Protein AF-A0A8J3CQW8-F1 (afdb_monomer)

Foldseek 3Di:
DPPPDDDFPWDKDDPVPDPVLQVVVVVVDPQAWDFDTWTWGADPNWIKIWTWTAHPVGWIKTWIWTQDPVGIDTAKIKTKDDPVPDDPLANVVVVVVPPVPFDFDTWIWIQGSVNFKIKIFTAGPVGNPFGPWIWIQGNVRDIDTDDGPD

Structure (mmCIF, N/CA/C/O backbone):
data_AF-A0A8J3CQW8-F1
#
_entry.id   AF-A0A8J3CQW8-F1
#
loop_
_atom_site.group_PDB
_atom_site.id
_atom_site.type_symbol
_atom_site.label_atom_id
_atom_site.label_alt_id
_atom_site.label_comp_id
_atom_site.label_asym_id
_atom_site.label_entity_id
_atom_site.label_seq_id
_atom_site.pdbx_PDB_ins_code
_atom_site.Cartn_x
_atom_site.Cartn_y
_atom_site.Cartn_z
_atom_site.occupancy
_atom_site.B_iso_or_equiv
_atom_site.auth_seq_id
_atom_site.auth_comp_id
_atom_site.auth_asym_id
_atom_site.auth_atom_id
_atom_site.pdbx_PDB_model_num
ATOM 1 N N . MET A 1 1 ? 13.901 12.968 8.245 1.00 27.52 1 MET A N 1
ATOM 2 C CA . MET A 1 1 ? 14.511 11.644 8.001 1.00 27.52 1 MET A CA 1
ATOM 3 C C . MET A 1 1 ? 13.525 10.605 8.511 1.00 27.52 1 MET A C 1
ATOM 5 O O . MET A 1 1 ? 13.469 10.382 9.711 1.00 27.52 1 MET A O 1
ATOM 9 N N . ILE A 1 2 ? 12.672 10.058 7.643 1.00 29.59 2 ILE A N 1
ATOM 10 C CA . ILE A 1 2 ? 11.850 8.900 8.014 1.00 29.59 2 ILE A CA 1
ATOM 11 C C . ILE A 1 2 ? 12.777 7.701 7.834 1.00 29.59 2 ILE A C 1
ATOM 13 O O . ILE A 1 2 ? 13.111 7.331 6.710 1.00 29.59 2 ILE A O 1
ATOM 17 N N . LYS A 1 3 ? 13.314 7.191 8.946 1.00 30.39 3 LYS A N 1
ATOM 18 C CA . LYS A 1 3 ? 14.015 5.907 8.951 1.00 30.39 3 LYS A CA 1
ATOM 19 C C . LYS A 1 3 ? 13.012 4.863 8.466 1.00 30.39 3 LYS A C 1
ATOM 21 O O . LYS A 1 3 ? 11.926 4.766 9.025 1.00 30.39 3 LYS A O 1
ATOM 26 N N . GLN A 1 4 ? 13.382 4.093 7.447 1.00 38.62 4 GLN A N 1
ATOM 27 C CA . GLN A 1 4 ? 12.779 2.783 7.235 1.00 38.62 4 GLN A CA 1
ATOM 28 C C . GLN A 1 4 ? 13.017 2.004 8.532 1.00 38.62 4 GLN A C 1
ATOM 30 O O . GLN A 1 4 ? 14.162 1.701 8.877 1.00 38.62 4 GLN A O 1
ATOM 35 N N . SER A 1 5 ? 11.959 1.818 9.320 1.00 38.66 5 SER A N 1
ATOM 36 C CA . SER A 1 5 ? 12.060 1.138 10.602 1.00 38.66 5 SER A CA 1
ATOM 37 C C . SER A 1 5 ? 12.503 -0.297 10.375 1.00 38.66 5 SER A C 1
ATOM 39 O O . SER A 1 5 ? 11.935 -1.029 9.565 1.00 38.66 5 SER A O 1
ATOM 41 N N . SER A 1 6 ? 13.544 -0.665 11.121 1.00 42.25 6 SER A N 1
ATOM 42 C CA . SER A 1 6 ? 13.987 -2.033 11.357 1.00 42.25 6 SER A CA 1
ATOM 43 C C . SER A 1 6 ? 12.789 -2.969 11.453 1.00 42.25 6 SER A C 1
ATOM 45 O O . SER A 1 6 ? 11.834 -2.639 12.159 1.00 42.25 6 SER A O 1
ATOM 47 N N . THR A 1 7 ? 12.870 -4.130 10.808 1.00 47.09 7 THR A N 1
ATOM 48 C CA . THR A 1 7 ? 11.930 -5.247 10.941 1.00 47.09 7 THR A CA 1
ATOM 49 C C . THR A 1 7 ? 11.634 -5.529 12.413 1.00 47.09 7 THR A C 1
ATOM 51 O O . THR A 1 7 ? 12.340 -6.288 13.077 1.00 47.09 7 THR A O 1
ATOM 54 N N . ALA A 1 8 ? 10.589 -4.897 12.942 1.00 56.22 8 ALA A N 1
ATOM 55 C CA . ALA A 1 8 ? 9.922 -5.374 14.131 1.00 56.22 8 ALA A CA 1
ATOM 56 C C . ALA A 1 8 ? 9.472 -6.804 13.832 1.00 56.22 8 ALA A C 1
ATOM 58 O O . ALA A 1 8 ? 8.971 -7.069 12.738 1.00 56.22 8 ALA A O 1
ATOM 59 N N . SER A 1 9 ? 9.677 -7.721 14.778 1.00 70.38 9 SER A N 1
ATOM 60 C CA . SER A 1 9 ? 9.180 -9.088 14.642 1.00 70.38 9 SER A CA 1
ATOM 61 C C . SER A 1 9 ? 7.666 -9.028 14.428 1.00 70.38 9 SER A C 1
ATOM 63 O O . SER A 1 9 ? 6.919 -8.631 15.327 1.00 70.38 9 SER A O 1
ATOM 65 N N . ALA A 1 10 ? 7.232 -9.330 13.207 1.00 86.75 10 ALA A N 1
ATOM 66 C CA . ALA A 1 10 ? 5.831 -9.378 12.840 1.00 86.75 10 ALA A CA 1
ATOM 67 C C . ALA A 1 10 ? 5.281 -10.737 13.275 1.00 86.75 10 ALA A C 1
ATOM 69 O O . ALA A 1 10 ? 5.832 -11.780 12.927 1.00 86.75 10 ALA A O 1
ATOM 70 N N . THR A 1 11 ? 4.208 -10.732 14.057 1.00 94.06 11 THR A N 1
ATOM 71 C CA . THR A 1 11 ? 3.536 -11.958 14.495 1.00 94.06 11 THR A CA 1
ATOM 72 C C . THR A 1 11 ? 2.188 -12.040 13.813 1.00 94.06 11 THR A C 1
ATOM 74 O O . THR A 1 11 ? 1.389 -11.114 13.931 1.00 94.06 11 THR A O 1
ATOM 77 N N . LYS A 1 12 ? 1.915 -13.139 13.107 1.00 95.88 12 LYS A N 1
ATOM 78 C CA . LYS A 1 12 ? 0.568 -13.393 12.595 1.00 95.88 12 LYS A CA 1
ATOM 79 C C . LYS A 1 12 ? -0.387 -13.583 13.773 1.00 95.88 12 LYS A C 1
ATOM 81 O O . LYS A 1 12 ? -0.073 -14.348 14.681 1.00 95.88 12 LYS A O 1
ATOM 86 N N . VAL A 1 13 ? -1.519 -12.890 13.749 1.00 96.88 13 VAL A N 1
ATOM 87 C CA . VAL A 1 13 ? -2.553 -12.958 14.790 1.00 96.88 13 VAL A CA 1
ATOM 88 C C . VAL A 1 13 ? -3.892 -13.354 14.183 1.00 96.88 13 VAL A C 1
ATOM 90 O O . VAL A 1 13 ? -4.139 -13.109 12.998 1.00 96.88 13 VAL A O 1
ATOM 93 N N . ASP A 1 14 ? -4.745 -13.978 14.991 1.00 96.75 14 ASP A N 1
ATOM 94 C CA . ASP A 1 14 ? -6.115 -14.274 14.591 1.00 96.75 14 ASP A CA 1
ATOM 95 C C . ASP A 1 14 ? -6.955 -12.995 14.588 1.00 96.75 14 ASP A C 1
ATOM 97 O O . ASP A 1 14 ? -6.724 -12.071 15.367 1.00 96.75 14 ASP A O 1
ATOM 101 N N . LEU A 1 15 ? -7.961 -12.933 13.711 1.00 94.81 15 LEU A N 1
ATOM 102 C CA . LEU A 1 15 ? -8.827 -11.753 13.595 1.00 94.81 15 LEU A CA 1
ATOM 103 C C . LEU A 1 15 ? -9.558 -11.417 14.900 1.00 94.81 15 LEU A C 1
ATOM 105 O O . LEU A 1 15 ? -9.815 -10.247 15.156 1.00 94.81 15 LEU A O 1
ATOM 109 N N . SER A 1 16 ? -9.862 -12.421 15.727 1.00 96.00 16 SER A N 1
ATOM 110 C CA . SER A 1 16 ? -10.476 -12.232 17.047 1.00 96.00 16 SER A CA 1
ATOM 111 C C . SER A 1 16 ? -9.567 -11.523 18.052 1.00 96.00 16 SER A C 1
ATOM 113 O O . SER A 1 16 ? -10.067 -10.988 19.036 1.00 96.00 16 SER A O 1
ATOM 115 N N . ASP A 1 17 ? -8.255 -11.510 17.808 1.00 96.56 17 ASP A N 1
ATOM 116 C CA . ASP A 1 17 ? -7.265 -10.865 18.675 1.00 96.56 17 ASP A CA 1
ATOM 117 C C . ASP A 1 17 ? -6.943 -9.433 18.220 1.00 96.56 17 ASP A C 1
ATOM 119 O O . ASP A 1 17 ? -6.177 -8.714 18.870 1.00 96.56 17 ASP A O 1
ATOM 123 N N . VAL A 1 18 ? -7.508 -9.003 17.089 1.00 97.31 18 VAL A N 1
ATOM 124 C CA . VAL A 1 18 ? -7.319 -7.661 16.541 1.00 97.31 18 VAL A CA 1
ATOM 125 C C . VAL A 1 18 ? -8.403 -6.743 17.105 1.00 97.31 18 VAL A C 1
ATOM 127 O O . VAL A 1 18 ? -9.582 -7.092 17.050 1.00 97.31 18 VAL A O 1
ATOM 130 N N . PRO A 1 19 ? -8.052 -5.548 17.617 1.00 97.81 19 PRO A N 1
ATOM 131 C CA . PRO A 1 19 ? -9.049 -4.589 18.075 1.00 97.81 19 PRO A CA 1
ATOM 132 C C . PRO A 1 19 ? -10.094 -4.305 16.993 1.00 97.81 19 PRO A C 1
ATOM 134 O O . PRO A 1 19 ? -9.741 -3.991 15.855 1.00 97.81 19 PRO A O 1
ATOM 137 N N . GLU A 1 20 ? -11.378 -4.343 17.356 1.00 97.25 20 GLU A N 1
ATOM 138 C CA . GLU A 1 20 ? -12.479 -4.106 16.411 1.00 97.25 20 GLU A CA 1
ATOM 139 C C . GLU A 1 20 ? -12.350 -2.763 15.687 1.00 97.25 20 GLU A C 1
ATOM 141 O O . GLU A 1 20 ? -12.706 -2.657 14.519 1.00 97.25 20 GLU A O 1
ATOM 146 N N . SER A 1 21 ? -11.781 -1.746 16.342 1.00 97.38 21 SER A N 1
ATOM 147 C CA . SER A 1 21 ? -11.526 -0.443 15.725 1.00 97.38 21 SER A CA 1
ATOM 148 C C . SER A 1 21 ? -10.542 -0.526 14.554 1.00 97.38 21 SER A C 1
ATOM 150 O O . SER A 1 21 ? -10.751 0.141 13.543 1.00 97.38 21 SER A O 1
ATOM 152 N N . VAL A 1 22 ? -9.502 -1.361 14.654 1.00 97.81 22 VAL A N 1
ATOM 153 C CA . VAL A 1 22 ? -8.534 -1.600 13.570 1.00 97.81 22 VAL A CA 1
ATOM 154 C C . VAL A 1 22 ? -9.222 -2.300 12.402 1.00 97.81 22 VAL A C 1
ATOM 156 O O . VAL A 1 22 ? -9.066 -1.881 11.259 1.00 97.81 22 VAL A O 1
ATOM 159 N N . ILE A 1 23 ? -10.033 -3.325 12.683 1.00 97.50 23 ILE A N 1
ATOM 160 C CA . ILE A 1 23 ? -10.819 -4.009 11.649 1.00 97.50 23 ILE A CA 1
ATOM 161 C C . ILE A 1 23 ? -11.798 -3.036 10.988 1.00 97.50 23 ILE A C 1
ATOM 163 O O . ILE A 1 23 ? -11.885 -3.000 9.764 1.00 97.50 23 ILE A O 1
ATOM 167 N N . GLY A 1 24 ? -12.480 -2.211 11.781 1.00 96.31 24 GLY A N 1
ATOM 168 C CA . GLY A 1 24 ? -13.444 -1.222 11.311 1.00 96.31 24 GLY A CA 1
ATOM 169 C C . GLY A 1 24 ? -12.842 -0.252 10.299 1.00 96.31 24 GLY A C 1
ATOM 170 O O . GLY A 1 24 ? -13.380 -0.124 9.204 1.00 96.31 24 GLY A O 1
ATOM 171 N N . VAL A 1 25 ? -11.693 0.365 10.604 1.00 95.62 25 VAL A N 1
ATOM 172 C CA . VAL A 1 25 ? -11.054 1.297 9.653 1.00 95.62 25 VAL A CA 1
ATOM 173 C C . VAL A 1 25 ? -10.539 0.609 8.391 1.00 95.62 25 VAL A C 1
ATOM 175 O O . VAL A 1 25 ? -10.455 1.243 7.343 1.00 95.62 25 VAL A O 1
ATOM 178 N N . VAL A 1 26 ? -10.192 -0.681 8.456 1.00 95.75 26 VAL A N 1
ATOM 179 C CA . VAL A 1 26 ? -9.766 -1.415 7.259 1.00 95.75 26 VAL A CA 1
ATOM 180 C C . VAL A 1 26 ? -10.959 -1.786 6.381 1.00 95.75 26 VAL A C 1
ATOM 182 O O . VAL A 1 26 ? -10.877 -1.672 5.157 1.00 95.75 26 VAL A O 1
ATOM 185 N N . MET A 1 27 ? -12.056 -2.209 7.008 1.00 95.81 27 MET A N 1
ATOM 186 C CA . MET A 1 27 ? -13.266 -2.700 6.351 1.00 95.81 27 MET A CA 1
ATOM 187 C C . MET A 1 27 ? -14.220 -1.597 5.881 1.00 95.81 27 MET A C 1
ATOM 189 O O . MET A 1 27 ? -15.165 -1.908 5.165 1.00 95.81 27 MET A O 1
ATOM 193 N N . ASP A 1 28 ? -13.961 -0.327 6.208 1.00 93.44 28 ASP A N 1
ATOM 194 C CA . ASP A 1 28 ? -14.690 0.827 5.649 1.00 93.44 28 ASP A CA 1
ATOM 195 C C . ASP A 1 28 ? -14.466 0.998 4.127 1.00 93.44 28 ASP A C 1
ATOM 197 O O . ASP A 1 28 ? -15.096 1.816 3.459 1.00 93.44 28 ASP A O 1
ATOM 201 N N . ARG A 1 29 ? -13.580 0.182 3.541 1.00 90.44 29 ARG A N 1
ATOM 202 C CA . ARG A 1 29 ? -13.352 0.114 2.098 1.00 90.44 29 ARG A CA 1
ATOM 203 C C . ARG A 1 29 ? -14.580 -0.440 1.353 1.00 90.44 29 ARG A C 1
ATOM 205 O O . ARG A 1 29 ? -15.101 -1.500 1.714 1.00 90.44 29 ARG A O 1
ATOM 212 N N . PRO A 1 30 ? -15.017 0.209 0.258 1.00 88.69 30 PRO A N 1
ATOM 213 C CA . PRO A 1 30 ? -16.072 -0.319 -0.604 1.00 88.69 30 PRO A CA 1
ATOM 214 C C . PRO A 1 30 ? -15.574 -1.527 -1.415 1.00 88.69 30 PRO A C 1
ATOM 216 O O . PRO A 1 30 ? -14.402 -1.869 -1.386 1.00 88.69 30 PRO A O 1
ATOM 219 N N . GLY A 1 31 ? -16.450 -2.178 -2.187 1.00 91.12 31 GLY A N 1
ATOM 220 C CA . GLY A 1 31 ? -16.020 -3.165 -3.195 1.00 91.12 31 GLY A CA 1
ATOM 221 C C . GLY A 1 31 ? -15.833 -4.604 -2.696 1.00 91.12 31 GLY A C 1
ATOM 222 O O . GLY A 1 31 ? -15.393 -5.462 -3.455 1.00 91.12 31 GLY A O 1
ATOM 223 N N . GLY A 1 32 ? -16.217 -4.907 -1.452 1.00 93.62 32 GLY A N 1
ATOM 224 C CA . GLY A 1 32 ? -16.268 -6.287 -0.953 1.00 93.62 32 GLY A CA 1
ATOM 225 C C . GLY A 1 32 ? -14.903 -6.879 -0.595 1.00 93.62 32 GLY A C 1
ATOM 226 O O . GLY A 1 32 ? -14.704 -8.086 -0.752 1.00 93.62 32 GLY A O 1
ATOM 227 N N . PHE A 1 33 ? -13.981 -6.037 -0.122 1.00 96.25 33 PHE A N 1
ATOM 228 C CA . PHE A 1 33 ? -12.688 -6.453 0.413 1.00 96.25 33 PHE A CA 1
ATOM 229 C C . PHE A 1 33 ? -12.842 -7.540 1.487 1.00 96.25 33 PHE A C 1
ATOM 231 O O . PHE A 1 33 ? -13.738 -7.481 2.333 1.00 96.25 33 PHE A O 1
ATOM 238 N N . LYS A 1 34 ? -11.960 -8.543 1.464 1.00 96.81 34 LYS A N 1
ATOM 239 C CA . LYS A 1 34 ? -11.906 -9.606 2.474 1.00 96.81 34 LYS A CA 1
ATOM 240 C C . LYS A 1 34 ? -10.515 -9.690 3.077 1.00 96.81 34 LYS A C 1
ATOM 242 O O . LYS A 1 34 ? -9.553 -9.970 2.361 1.00 96.81 34 LYS A O 1
ATOM 247 N N . ILE A 1 35 ? -10.430 -9.536 4.398 1.00 97.31 35 ILE A N 1
ATOM 248 C CA . ILE A 1 35 ? -9.187 -9.748 5.143 1.00 97.31 35 ILE A CA 1
ATOM 249 C C . ILE A 1 35 ? -8.807 -11.233 5.081 1.00 97.31 35 ILE A C 1
ATOM 251 O O . ILE A 1 35 ? -9.638 -12.113 5.311 1.00 97.31 35 ILE A O 1
ATOM 255 N N . LYS A 1 36 ? -7.541 -11.505 4.763 1.00 96.75 36 LYS A N 1
ATOM 256 C CA . LYS A 1 36 ? -6.952 -12.849 4.678 1.00 96.75 36 LYS A CA 1
ATOM 257 C C . LYS A 1 36 ? -5.971 -13.121 5.813 1.00 96.75 36 LYS A C 1
ATOM 259 O O . LYS A 1 36 ? -5.841 -14.265 6.246 1.00 96.75 36 LYS A O 1
ATOM 264 N N . TYR A 1 37 ? -5.259 -12.097 6.274 1.00 96.31 37 TYR A N 1
ATOM 265 C CA . TYR A 1 37 ? -4.316 -12.207 7.378 1.00 96.31 37 TYR A CA 1
ATOM 266 C C . TYR A 1 37 ? -4.146 -10.869 8.091 1.00 96.31 37 TYR A C 1
ATOM 268 O O . TYR A 1 37 ? -4.406 -9.810 7.524 1.00 96.31 37 TYR A O 1
ATOM 276 N N . VAL A 1 38 ? -3.662 -10.940 9.331 1.00 97.81 38 VAL A N 1
ATOM 277 C CA . VAL A 1 38 ? -3.201 -9.775 10.082 1.00 97.81 38 VAL A CA 1
ATOM 278 C C . VAL A 1 38 ? -1.855 -10.092 10.710 1.00 97.81 38 VAL A C 1
ATOM 280 O O . VAL A 1 38 ? -1.679 -11.148 11.324 1.00 97.81 38 VAL A O 1
ATOM 283 N N . LEU A 1 39 ? -0.902 -9.182 10.548 1.00 96.88 39 LEU A N 1
ATOM 284 C CA . LEU A 1 39 ? 0.383 -9.213 11.230 1.00 96.88 39 LEU A CA 1
ATOM 285 C C . LEU A 1 39 ? 0.413 -8.105 12.275 1.00 96.88 39 LEU A C 1
ATOM 287 O O . LEU A 1 39 ? 0.200 -6.944 11.953 1.00 96.88 39 LEU A O 1
ATOM 291 N N . ARG A 1 40 ? 0.713 -8.444 13.526 1.00 96.31 40 ARG A N 1
ATOM 292 C CA . ARG A 1 40 ? 0.956 -7.474 14.593 1.00 96.31 40 ARG A CA 1
ATOM 293 C C . ARG A 1 40 ? 2.453 -7.220 14.719 1.00 96.31 40 ARG A C 1
ATOM 295 O O . ARG A 1 40 ? 3.226 -8.153 14.942 1.00 96.31 40 ARG A O 1
ATOM 302 N N . LYS A 1 41 ? 2.858 -5.956 14.648 1.00 94.62 41 LYS A N 1
ATOM 303 C CA . LYS A 1 41 ? 4.235 -5.502 14.879 1.00 94.62 41 LYS A CA 1
ATOM 304 C C . LYS A 1 41 ? 4.281 -4.620 16.124 1.00 94.62 41 LYS A C 1
ATOM 306 O O . LYS A 1 41 ? 3.375 -3.828 16.374 1.00 94.62 41 LYS A O 1
ATOM 311 N N . ASN A 1 42 ? 5.357 -4.740 16.898 1.00 92.81 42 ASN A N 1
ATOM 312 C CA . ASN A 1 42 ? 5.665 -3.803 17.979 1.00 92.81 42 ASN A CA 1
ATOM 313 C C . ASN A 1 42 ? 6.987 -3.123 17.657 1.00 92.81 42 ASN A C 1
AT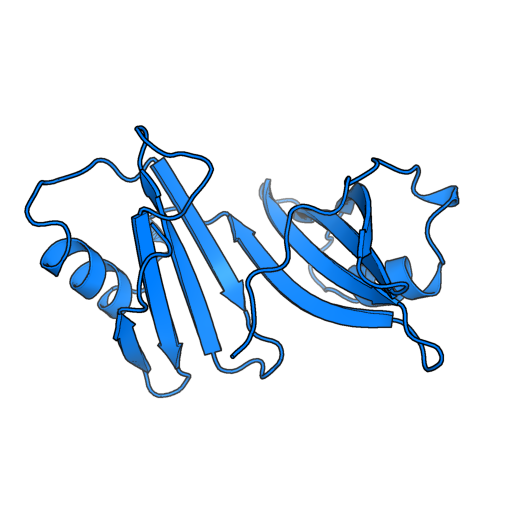OM 315 O O . ASN A 1 42 ? 8.008 -3.798 17.525 1.00 92.81 42 ASN A O 1
ATOM 319 N N . HIS A 1 43 ? 6.972 -1.803 17.538 1.00 88.19 43 HIS A N 1
ATOM 320 C CA . HIS A 1 43 ? 8.161 -1.024 17.228 1.00 88.19 43 HIS A CA 1
ATOM 321 C C . HIS A 1 43 ? 8.185 0.220 18.108 1.00 88.19 43 HIS A C 1
ATOM 323 O O . HIS A 1 43 ? 7.201 0.947 18.151 1.00 88.19 43 HIS A O 1
ATOM 329 N N . GLU A 1 44 ? 9.278 0.426 18.847 1.00 89.00 44 GLU A N 1
ATOM 330 C CA . GLU A 1 44 ? 9.466 1.600 19.719 1.00 89.00 44 GLU A CA 1
ATOM 331 C C . GLU A 1 44 ? 8.282 1.861 20.679 1.00 89.00 44 GLU A C 1
ATOM 333 O O . GLU A 1 44 ? 7.891 2.995 20.931 1.00 89.00 44 GLU A O 1
ATOM 338 N N . GLY A 1 45 ? 7.686 0.788 21.220 1.00 89.31 45 GLY A N 1
ATOM 339 C CA . GLY A 1 45 ? 6.539 0.869 22.138 1.00 89.31 45 GLY A CA 1
ATOM 340 C C . GLY A 1 45 ? 5.187 1.125 21.462 1.00 89.31 45 GLY A C 1
ATOM 341 O O . GLY A 1 45 ? 4.164 1.150 22.140 1.00 89.31 45 GLY A O 1
ATOM 342 N N . GLN A 1 46 ? 5.161 1.264 20.139 1.00 94.25 46 GLN A N 1
ATOM 343 C CA . GLN A 1 46 ? 3.948 1.423 19.347 1.00 94.25 46 GLN A CA 1
ATOM 344 C C . GLN A 1 46 ? 3.505 0.089 18.741 1.00 94.25 46 GLN A C 1
ATOM 346 O O . GLN A 1 46 ? 4.327 -0.778 18.424 1.00 94.25 46 GLN A O 1
ATOM 351 N N . VAL A 1 47 ? 2.191 -0.063 18.573 1.00 95.31 47 VAL A N 1
ATOM 352 C CA . VAL A 1 47 ? 1.567 -1.262 18.009 1.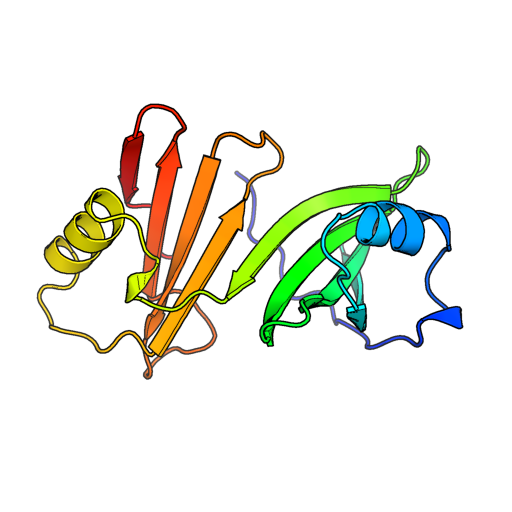00 95.31 47 VAL A CA 1
ATOM 353 C C . VAL A 1 47 ? 1.069 -0.954 16.608 1.00 95.31 47 VAL A C 1
ATOM 355 O O . VAL A 1 47 ? 0.281 -0.031 16.414 1.00 95.31 47 VAL A O 1
ATOM 358 N N . TYR A 1 48 ? 1.497 -1.770 15.657 1.00 96.62 48 TYR A N 1
ATOM 359 C CA . TYR A 1 48 ? 1.084 -1.688 14.266 1.00 96.62 48 TYR A CA 1
ATOM 360 C C . TYR A 1 48 ? 0.409 -2.991 13.855 1.00 96.62 48 TYR A C 1
ATOM 362 O O . TYR A 1 48 ? 0.754 -4.064 14.363 1.00 96.62 48 TYR A O 1
ATOM 370 N N . TYR A 1 49 ? -0.527 -2.886 12.923 1.00 97.25 49 TYR A N 1
ATOM 371 C CA . TYR A 1 49 ? -1.162 -4.011 12.262 1.00 97.25 49 TYR A CA 1
ATOM 372 C C . TYR A 1 49 ? -0.996 -3.857 10.758 1.00 97.25 49 TYR A C 1
ATOM 374 O O . TYR A 1 49 ? -1.462 -2.861 10.215 1.00 97.25 49 TYR A O 1
ATOM 382 N N . ASP A 1 50 ? -0.394 -4.843 10.101 1.00 96.62 50 ASP A N 1
ATOM 383 C CA . ASP A 1 50 ? -0.509 -4.975 8.651 1.00 96.62 50 ASP A CA 1
ATOM 384 C C . ASP A 1 50 ? -1.704 -5.882 8.388 1.00 96.62 50 ASP A C 1
ATOM 386 O O . ASP A 1 50 ? -1.731 -7.043 8.819 1.00 96.62 50 ASP A O 1
ATOM 390 N N . VAL A 1 51 ? -2.720 -5.347 7.727 1.00 97.44 51 VAL A N 1
ATOM 391 C CA . VAL A 1 51 ? -3.950 -6.071 7.426 1.00 97.44 51 VAL A CA 1
ATOM 392 C C . VAL A 1 51 ? -3.988 -6.346 5.935 1.00 97.44 51 VAL A C 1
ATOM 394 O O . VAL A 1 51 ? -4.244 -5.449 5.135 1.00 97.44 51 VAL A O 1
ATOM 397 N N . GLY A 1 52 ? -3.724 -7.599 5.570 1.00 96.38 52 GLY A N 1
ATOM 398 C CA . GLY A 1 52 ? -3.685 -8.044 4.186 1.00 96.38 52 GLY A CA 1
ATOM 399 C C . GLY A 1 52 ? -4.950 -8.780 3.777 1.00 96.38 52 GLY A C 1
ATOM 400 O O . GLY A 1 52 ? -5.496 -9.607 4.516 1.00 96.38 52 GLY A O 1
ATOM 401 N N . GLY A 1 53 ? -5.418 -8.511 2.567 1.00 96.31 53 GLY A N 1
ATOM 402 C CA . GLY A 1 53 ? -6.637 -9.091 2.030 1.00 96.31 53 GLY A CA 1
ATOM 403 C C . GLY A 1 53 ? -6.708 -9.010 0.516 1.00 96.31 53 GLY A C 1
ATOM 404 O O . GLY A 1 53 ? -5.724 -8.716 -0.158 1.00 96.31 53 GLY A O 1
ATOM 405 N N . ALA A 1 54 ? -7.878 -9.327 -0.029 1.00 95.75 54 ALA A N 1
ATOM 406 C CA . ALA A 1 54 ? -8.115 -9.179 -1.457 1.00 95.75 54 ALA A CA 1
ATOM 407 C C . ALA A 1 54 ? -9.560 -8.814 -1.785 1.00 95.75 54 ALA A C 1
ATOM 409 O O . ALA A 1 54 ? -10.490 -9.156 -1.045 1.00 95.75 54 ALA A O 1
ATOM 410 N N . TYR A 1 55 ? -9.726 -8.173 -2.935 1.00 94.75 55 TYR A N 1
ATOM 411 C CA . TYR A 1 55 ? -11.015 -7.950 -3.576 1.00 94.75 55 TYR A CA 1
ATOM 412 C C . TYR A 1 55 ? -11.506 -9.203 -4.328 1.00 94.75 55 TYR A C 1
ATOM 414 O O . TYR A 1 55 ? -10.733 -10.145 -4.544 1.00 94.75 55 TYR A O 1
ATOM 422 N N . PRO A 1 56 ? -12.798 -9.262 -4.718 1.00 95.69 56 PRO A N 1
ATOM 423 C CA . PRO A 1 56 ? -13.360 -10.403 -5.448 1.00 95.69 56 PRO A CA 1
ATOM 424 C C . PRO A 1 56 ? -12.687 -10.710 -6.793 1.00 95.69 56 PRO A C 1
ATOM 426 O O . PRO A 1 56 ? -12.730 -11.854 -7.236 1.00 95.69 56 PRO A O 1
ATOM 429 N N . ASP A 1 57 ? -12.072 -9.712 -7.425 1.00 92.12 57 ASP A N 1
ATOM 430 C CA . ASP A 1 57 ? -11.295 -9.844 -8.664 1.00 92.12 57 ASP A CA 1
ATOM 431 C C . ASP A 1 57 ? -9.868 -10.380 -8.440 1.00 92.12 57 ASP A C 1
ATOM 433 O O . ASP A 1 57 ? -9.155 -10.664 -9.399 1.00 92.12 57 ASP A O 1
ATOM 437 N N . GLY A 1 58 ? -9.465 -10.572 -7.180 1.00 91.12 58 GLY A N 1
ATOM 438 C CA . GLY A 1 58 ? -8.155 -11.082 -6.794 1.00 91.12 58 GLY A CA 1
ATOM 439 C C . GLY A 1 58 ? -7.121 -10.005 -6.466 1.00 91.12 58 GLY A C 1
ATOM 440 O O . GLY A 1 58 ? -6.046 -10.377 -5.992 1.00 91.12 58 GLY A O 1
ATOM 441 N N . LEU A 1 59 ? -7.437 -8.714 -6.640 1.00 92.06 59 LEU A N 1
ATOM 442 C CA . LEU A 1 59 ? -6.525 -7.615 -6.316 1.00 92.06 59 LEU A CA 1
ATOM 443 C C . LEU A 1 59 ? -6.140 -7.663 -4.834 1.00 92.06 59 LEU A C 1
ATOM 445 O O . LEU A 1 59 ? -7.014 -7.620 -3.962 1.00 92.06 59 LEU A O 1
ATOM 449 N N . GLN A 1 60 ? -4.841 -7.782 -4.553 1.00 94.00 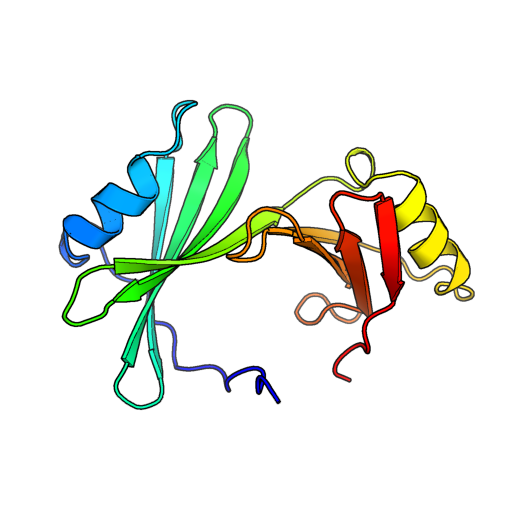60 GLN A N 1
ATOM 450 C CA . GLN A 1 60 ? -4.314 -7.894 -3.194 1.00 94.00 60 GLN A CA 1
ATOM 451 C C . GLN A 1 60 ? -3.955 -6.519 -2.645 1.00 94.00 60 GLN A C 1
ATOM 453 O O . GLN A 1 60 ? -3.280 -5.737 -3.313 1.00 94.00 60 GLN A O 1
ATOM 458 N N . VAL A 1 61 ? -4.394 -6.259 -1.415 1.00 95.00 61 VAL A N 1
ATOM 459 C CA . VAL A 1 61 ? -4.122 -5.012 -0.700 1.00 95.00 61 VAL A CA 1
ATOM 460 C C . VAL A 1 61 ? -3.648 -5.329 0.710 1.00 95.00 61 VAL A C 1
ATOM 462 O O . VAL A 1 61 ? -4.244 -6.166 1.394 1.00 95.00 61 VAL A O 1
ATOM 465 N N . GLU A 1 62 ? -2.604 -4.634 1.144 1.00 95.69 62 GLU A N 1
ATOM 466 C CA . GLU A 1 62 ? -2.123 -4.593 2.520 1.00 95.69 62 GLU A CA 1
ATOM 467 C C . GLU A 1 62 ? -2.263 -3.174 3.076 1.00 95.69 62 GLU A C 1
ATOM 469 O O . GLU A 1 62 ? -1.965 -2.186 2.405 1.00 95.69 62 GLU A O 1
ATOM 474 N N . VAL A 1 63 ? -2.760 -3.073 4.306 1.00 95.25 63 VAL A N 1
ATOM 475 C CA . VAL A 1 63 ? -3.046 -1.800 4.966 1.00 95.25 63 VAL A CA 1
ATOM 476 C C . VAL A 1 63 ? -2.302 -1.753 6.282 1.00 95.25 63 VAL A C 1
ATOM 478 O O . VAL A 1 63 ? -2.594 -2.543 7.181 1.00 95.25 63 VAL A O 1
ATOM 481 N N . ASP A 1 64 ? -1.409 -0.781 6.425 1.00 95.00 64 ASP A N 1
ATOM 482 C CA . ASP A 1 64 ? -0.696 -0.572 7.677 1.00 95.00 64 ASP A CA 1
ATOM 483 C C . ASP A 1 64 ? -1.489 0.363 8.571 1.00 95.00 64 ASP A C 1
ATOM 485 O O . ASP A 1 64 ? -1.793 1.507 8.216 1.00 95.00 64 ASP A O 1
ATOM 489 N N . VAL A 1 65 ? -1.778 -0.110 9.774 1.00 96.19 65 VAL A N 1
ATOM 490 C CA . VAL A 1 65 ? -2.542 0.620 10.775 1.00 96.19 65 VAL A CA 1
ATOM 491 C C . VAL A 1 65 ? -1.698 0.780 12.029 1.00 96.19 65 VAL A C 1
ATOM 493 O O . VAL A 1 65 ? -1.345 -0.197 12.683 1.00 96.19 65 VAL A O 1
ATOM 496 N N . LEU A 1 66 ? -1.417 2.023 12.408 1.00 96.19 66 LEU A N 1
ATOM 497 C CA . LEU A 1 66 ? -0.869 2.358 13.718 1.00 96.19 66 LEU A CA 1
ATOM 498 C C . LEU A 1 66 ? -2.010 2.491 14.724 1.00 96.19 66 LEU A C 1
ATOM 500 O O . LEU A 1 66 ? -2.908 3.313 14.544 1.00 96.19 66 LEU A O 1
ATOM 504 N N . LEU A 1 67 ? -1.957 1.729 15.812 1.00 96.50 67 LEU A N 1
ATOM 505 C CA . LEU A 1 67 ? -2.876 1.900 16.929 1.00 96.50 67 LEU A CA 1
ATOM 506 C C . LEU A 1 67 ? -2.344 2.982 17.877 1.00 96.50 67 LEU A C 1
ATOM 508 O O . LEU A 1 67 ? -1.284 2.820 18.482 1.00 96.50 67 LEU A O 1
ATOM 512 N N . THR A 1 68 ? -3.093 4.077 18.015 1.00 95.31 68 THR A N 1
ATOM 513 C CA . THR A 1 68 ? -2.783 5.181 18.936 1.00 95.31 68 THR A CA 1
ATOM 514 C C . THR A 1 68 ? -3.821 5.276 20.052 1.00 95.31 68 THR A C 1
ATOM 516 O O . THR A 1 68 ? -4.885 4.662 19.974 1.00 95.31 68 THR A O 1
ATOM 519 N N . GLU A 1 69 ? -3.549 6.093 21.071 1.00 93.69 69 GLU A N 1
ATOM 520 C CA . GLU A 1 69 ? -4.509 6.378 22.147 1.00 93.69 69 GLU A CA 1
ATOM 521 C C . GLU A 1 69 ? -5.802 7.031 21.636 1.00 93.69 69 GLU A C 1
ATOM 523 O O . GLU A 1 69 ? -6.873 6.783 22.183 1.00 93.69 69 GLU A O 1
ATOM 528 N N . SER A 1 70 ? -5.732 7.824 20.559 1.00 95.19 70 SER A N 1
ATOM 529 C CA . SER A 1 70 ? -6.912 8.429 19.927 1.00 95.19 70 SER A CA 1
ATOM 530 C C . SER A 1 70 ? -7.600 7.513 18.909 1.00 95.19 70 SER A C 1
ATOM 532 O O . SER A 1 70 ? -8.548 7.940 18.255 1.00 95.19 70 SER A O 1
ATOM 534 N N . GLY A 1 71 ? -7.122 6.277 18.745 1.00 95.88 71 GLY A N 1
ATOM 535 C CA . GLY A 1 71 ? -7.668 5.291 17.816 1.00 95.88 71 GLY A CA 1
ATOM 536 C C . GLY A 1 71 ? -6.695 4.859 16.711 1.00 95.88 71 GLY A C 1
ATOM 537 O O . GLY A 1 71 ? -5.535 5.285 16.677 1.00 95.88 71 GLY A O 1
ATOM 538 N N . PRO A 1 72 ? -7.140 3.961 15.818 1.00 96.81 72 PRO A N 1
ATOM 539 C CA . PRO A 1 72 ? -6.331 3.470 14.708 1.00 96.81 72 PRO A CA 1
ATOM 540 C C . PRO A 1 72 ? -6.127 4.546 13.631 1.00 96.81 72 PRO A C 1
ATOM 542 O O . PRO A 1 72 ? -7.050 5.278 13.280 1.00 96.81 72 PRO A O 1
ATOM 545 N N . LYS A 1 73 ? -4.916 4.610 13.076 1.00 94.75 73 LYS A N 1
ATOM 546 C CA . LYS A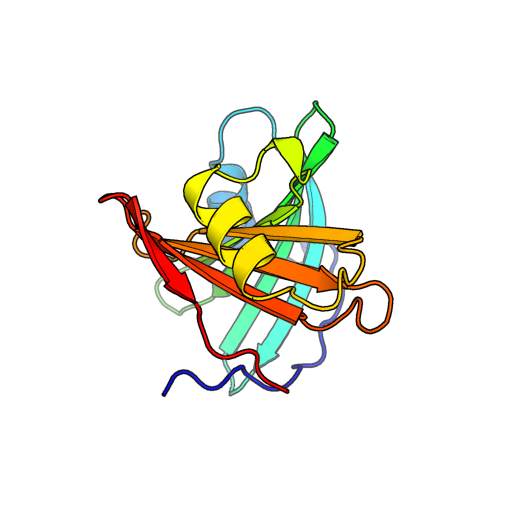 1 73 ? -4.534 5.498 11.975 1.00 94.75 73 LYS A CA 1
ATOM 547 C C . LYS A 1 73 ? -3.935 4.681 10.835 1.00 94.75 73 LYS A C 1
ATOM 549 O O . LYS A 1 73 ? -2.937 3.995 11.044 1.00 94.75 73 LYS A O 1
ATOM 554 N N . ILE A 1 74 ? -4.499 4.803 9.635 1.00 92.44 74 ILE A N 1
ATOM 555 C CA . ILE A 1 74 ? -3.904 4.230 8.421 1.00 92.44 74 ILE A CA 1
ATOM 556 C C . ILE A 1 74 ? -2.628 5.011 8.088 1.00 92.44 74 ILE A C 1
ATOM 558 O O . ILE A 1 74 ? -2.635 6.243 8.034 1.00 92.44 74 ILE A O 1
ATOM 562 N N . LEU A 1 75 ? -1.525 4.287 7.916 1.00 91.75 75 LEU A N 1
ATOM 563 C CA . LEU A 1 75 ? -0.221 4.838 7.552 1.00 91.75 75 LEU A CA 1
ATOM 564 C C . LEU A 1 75 ? 0.120 4.625 6.084 1.00 91.75 75 LEU A C 1
ATOM 566 O O . LEU A 1 75 ? 0.835 5.437 5.511 1.00 91.75 75 LEU A O 1
ATOM 570 N N . GLN A 1 76 ? -0.344 3.535 5.490 1.00 89.06 76 GLN A N 1
ATOM 571 C CA . GLN A 1 76 ? -0.167 3.274 4.070 1.00 89.06 76 GLN A CA 1
ATOM 572 C C . GLN A 1 76 ? -1.163 2.223 3.602 1.00 89.06 76 GLN A C 1
ATOM 574 O O . GLN A 1 76 ? -1.617 1.383 4.383 1.00 89.06 76 GLN A O 1
ATOM 579 N N . GLU A 1 77 ? -1.468 2.280 2.313 1.00 92.12 77 GLU A N 1
ATOM 580 C CA . GLU A 1 77 ? -2.155 1.223 1.587 1.00 92.12 77 GLU A CA 1
ATOM 581 C C . GLU A 1 77 ? -1.268 0.791 0.426 1.00 92.12 77 GLU A C 1
ATOM 583 O O . GLU A 1 77 ? -0.888 1.604 -0.417 1.00 92.12 77 GLU A O 1
ATOM 588 N N . GLN A 1 78 ? -0.928 -0.491 0.407 1.00 94.88 78 GLN A N 1
ATOM 589 C CA . GLN A 1 78 ? -0.066 -1.102 -0.586 1.00 94.88 78 GLN A CA 1
ATOM 590 C C . GLN A 1 78 ? -0.880 -2.071 -1.425 1.00 94.88 78 GLN A C 1
ATOM 592 O O . GLN A 1 78 ? -1.531 -2.966 -0.895 1.00 94.88 78 GLN A O 1
ATOM 597 N N . THR A 1 79 ? -0.840 -1.897 -2.738 1.00 95.50 79 THR A N 1
ATOM 598 C CA . THR A 1 79 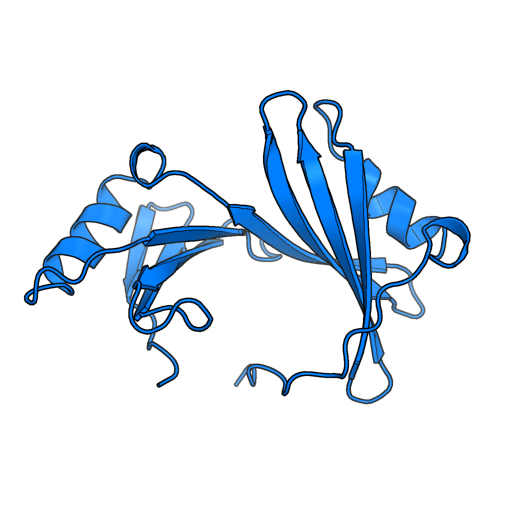? -1.537 -2.760 -3.689 1.00 95.50 79 THR A CA 1
ATOM 599 C C . THR A 1 79 ? -0.525 -3.411 -4.613 1.00 95.50 79 THR A C 1
ATOM 601 O O . THR A 1 79 ? 0.270 -2.715 -5.249 1.00 95.50 79 THR A O 1
ATOM 604 N N . ASP A 1 80 ? -0.573 -4.736 -4.711 1.00 93.81 80 ASP A N 1
ATOM 605 C CA . ASP A 1 80 ? 0.142 -5.465 -5.754 1.00 93.81 80 ASP A CA 1
ATOM 606 C C . ASP A 1 80 ? -0.567 -5.249 -7.089 1.00 93.81 80 ASP A C 1
ATOM 608 O O . ASP A 1 80 ? -1.738 -5.599 -7.240 1.00 93.81 80 ASP A O 1
ATOM 612 N N . ILE A 1 81 ? 0.141 -4.661 -8.052 1.00 95.19 81 ILE A N 1
ATOM 613 C CA . ILE A 1 81 ? -0.404 -4.366 -9.376 1.00 95.19 81 I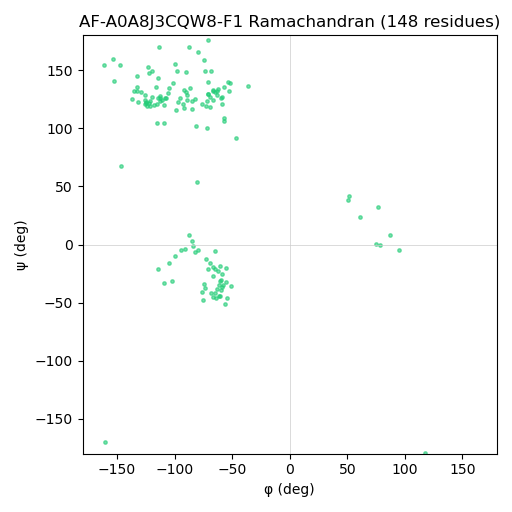LE A CA 1
ATOM 614 C C . ILE A 1 81 ? 0.424 -5.027 -10.470 1.00 95.19 81 ILE A C 1
ATOM 616 O O . ILE A 1 81 ? 1.648 -5.141 -10.387 1.00 95.19 81 ILE A O 1
ATOM 620 N N . ASP A 1 82 ? -0.250 -5.407 -11.550 1.00 94.00 82 ASP A N 1
ATOM 621 C CA . ASP A 1 82 ? 0.444 -5.819 -12.763 1.00 94.00 82 ASP A CA 1
ATOM 622 C C . ASP A 1 82 ? 1.159 -4.630 -13.409 1.00 94.00 82 ASP A C 1
ATOM 624 O O . ASP A 1 82 ? 0.669 -3.497 -13.398 1.00 94.00 82 ASP A O 1
ATOM 628 N N . TRP A 1 83 ? 2.277 -4.910 -14.082 1.00 94.75 83 TRP A N 1
ATOM 629 C CA . TRP A 1 83 ? 3.043 -3.912 -14.833 1.00 94.75 83 TRP A CA 1
ATOM 630 C C . TRP A 1 83 ? 2.180 -3.094 -15.810 1.00 94.75 83 TRP A C 1
ATOM 632 O O . TRP A 1 83 ? 2.404 -1.900 -15.992 1.00 94.75 83 TRP A O 1
ATOM 642 N N . VAL A 1 84 ? 1.169 -3.718 -16.427 1.00 95.06 84 VAL A N 1
ATOM 643 C CA . VAL A 1 84 ? 0.257 -3.055 -17.377 1.00 95.06 84 VAL A CA 1
ATOM 644 C C . VAL A 1 84 ? -0.603 -1.961 -16.729 1.00 95.06 84 VAL A C 1
ATOM 646 O O . VAL A 1 84 ? -1.067 -1.063 -17.427 1.00 95.06 84 VAL A O 1
ATOM 649 N N . HIS A 1 85 ? -0.784 -2.003 -15.407 1.00 95.50 85 HIS A N 1
ATOM 650 C CA . HIS A 1 85 ? -1.532 -1.001 -14.647 1.00 95.50 85 HIS A CA 1
ATOM 651 C C . HIS A 1 85 ? -0.650 0.147 -14.133 1.00 95.50 85 HIS A C 1
ATOM 653 O O . HIS A 1 85 ? -1.161 1.104 -13.553 1.00 95.50 85 HIS A O 1
ATOM 659 N N . VAL A 1 86 ? 0.668 0.091 -14.351 1.00 97.19 86 VAL A N 1
ATOM 660 C CA . VAL A 1 86 ? 1.581 1.179 -13.989 1.00 97.19 86 VAL A CA 1
ATOM 661 C C . VAL A 1 86 ? 1.361 2.366 -14.935 1.00 97.19 86 VAL A C 1
ATOM 663 O O . VAL A 1 86 ? 1.411 2.181 -16.155 1.00 97.19 86 VAL A O 1
ATOM 666 N N . PRO A 1 87 ? 1.178 3.600 -14.422 1.00 97.56 87 PRO A N 1
ATOM 667 C CA . PRO A 1 87 ? 1.053 4.786 -15.265 1.00 97.56 87 PRO A CA 1
ATOM 668 C C . PRO A 1 87 ? 2.232 4.927 -16.232 1.00 97.56 87 PRO A C 1
ATOM 670 O O . PRO A 1 87 ? 3.387 4.717 -15.852 1.00 97.56 87 PRO A O 1
ATOM 673 N N . SER A 1 88 ? 1.960 5.327 -17.478 1.00 97.25 88 S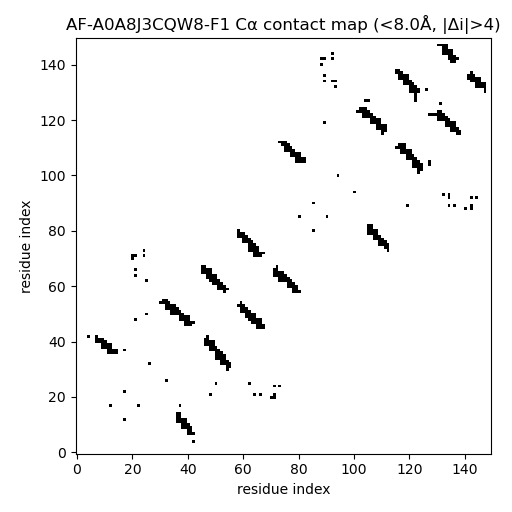ER A N 1
ATOM 674 C CA . SER A 1 88 ? 2.986 5.393 -18.528 1.00 97.25 88 SER A CA 1
ATOM 675 C C . SER A 1 88 ? 4.188 6.236 -18.105 1.00 97.25 88 SER A C 1
ATOM 677 O O . SER A 1 88 ? 5.313 5.749 -18.191 1.00 97.25 88 SER A O 1
ATOM 679 N N . VAL A 1 89 ? 3.944 7.420 -17.536 1.00 97.38 89 VAL A N 1
ATOM 680 C CA . VAL A 1 89 ? 4.977 8.351 -17.044 1.00 97.38 89 VAL A CA 1
ATOM 681 C C . VAL A 1 89 ? 5.896 7.725 -15.988 1.00 97.38 89 VAL A C 1
ATOM 683 O O . VAL A 1 89 ? 7.099 7.980 -15.979 1.00 97.38 89 VAL A O 1
ATOM 686 N N . VAL A 1 90 ? 5.359 6.845 -15.138 1.00 98.06 90 VAL A N 1
ATOM 687 C CA . VAL A 1 90 ? 6.134 6.099 -14.137 1.00 98.06 90 VAL A CA 1
ATOM 688 C C . VAL A 1 90 ? 6.928 4.987 -14.819 1.00 98.06 90 VAL A C 1
ATOM 690 O O . VAL A 1 90 ? 8.132 4.858 -14.603 1.00 98.06 90 VAL A O 1
ATOM 693 N N . SER A 1 91 ? 6.277 4.205 -15.684 1.00 97.12 91 SER A N 1
ATOM 694 C CA . SER A 1 91 ? 6.929 3.096 -16.389 1.00 97.12 91 SER A CA 1
ATOM 695 C C . SER A 1 91 ? 8.077 3.569 -17.293 1.00 97.12 91 SER A C 1
ATOM 697 O O . SER A 1 91 ? 9.093 2.888 -17.416 1.00 97.12 91 SER A O 1
ATOM 699 N N . GLU A 1 92 ? 7.948 4.748 -17.904 1.00 96.31 92 GLU A N 1
ATOM 700 C CA . GLU A 1 92 ? 8.977 5.378 -18.732 1.00 96.31 92 GLU A CA 1
ATOM 701 C C . GLU A 1 92 ? 10.178 5.822 -17.896 1.00 96.31 92 GLU A C 1
ATOM 703 O O . GLU A 1 92 ? 11.317 5.574 -18.296 1.00 96.31 92 GLU A O 1
ATOM 708 N N . ALA A 1 93 ? 9.943 6.404 -16.714 1.00 96.44 93 ALA A N 1
ATOM 709 C CA . ALA A 1 93 ? 11.011 6.757 -15.783 1.00 96.44 93 ALA A CA 1
ATOM 710 C C . ALA A 1 93 ? 11.805 5.517 -15.338 1.00 96.44 93 ALA A C 1
ATOM 712 O O . ALA A 1 93 ? 13.035 5.523 -15.393 1.00 96.44 93 ALA A O 1
ATOM 713 N N . VAL A 1 94 ? 11.113 4.421 -15.002 1.00 96.31 94 VAL A N 1
ATOM 714 C CA . VAL A 1 94 ? 11.763 3.149 -14.643 1.00 96.31 94 VAL A CA 1
ATOM 715 C C . VAL A 1 94 ? 12.540 2.565 -15.816 1.00 96.31 94 VAL A C 1
ATOM 717 O O . VAL A 1 94 ? 13.688 2.175 -15.637 1.00 96.31 94 VAL A O 1
ATOM 720 N N . LYS A 1 95 ? 11.966 2.524 -17.025 1.00 95.25 95 LYS A N 1
ATOM 721 C CA . LYS A 1 95 ? 12.666 2.026 -18.225 1.00 95.25 95 LYS A CA 1
ATOM 722 C C . LYS A 1 95 ? 13.932 2.827 -18.526 1.00 95.25 95 LYS A C 1
ATOM 724 O O . LYS A 1 95 ? 14.936 2.242 -18.917 1.00 95.25 95 LYS A O 1
ATOM 729 N N . LYS A 1 96 ? 13.889 4.150 -18.342 1.00 94.62 96 LYS A N 1
ATOM 730 C CA . LYS A 1 96 ? 15.043 5.031 -18.546 1.00 94.62 96 LYS A CA 1
ATOM 731 C C . LYS A 1 96 ? 16.167 4.746 -17.547 1.00 94.62 96 LYS A C 1
ATOM 733 O O . LYS A 1 96 ? 17.328 4.741 -17.945 1.00 94.62 96 LYS A O 1
ATOM 738 N N . GLU A 1 97 ? 15.830 4.509 -16.281 1.00 93.38 97 GLU A N 1
ATOM 739 C CA . GLU A 1 97 ? 16.808 4.165 -15.239 1.00 93.38 97 GLU A CA 1
ATOM 740 C C . GLU A 1 97 ? 17.320 2.719 -15.383 1.00 93.38 97 GLU A C 1
ATOM 742 O O . GLU A 1 97 ? 18.490 2.424 -15.138 1.00 93.38 97 GLU A O 1
ATOM 747 N N . ASN A 1 98 ? 16.463 1.801 -15.834 1.00 92.62 98 ASN A N 1
ATOM 748 C CA . ASN A 1 98 ? 16.764 0.383 -16.004 1.00 92.62 98 ASN A CA 1
ATOM 749 C C . ASN A 1 98 ? 17.521 0.081 -17.313 1.00 92.62 98 ASN A C 1
ATOM 751 O O . ASN A 1 98 ? 17.126 -0.781 -18.098 1.00 92.62 98 ASN A O 1
ATOM 755 N N . ALA A 1 99 ? 18.649 0.757 -17.544 1.00 86.38 99 ALA A N 1
ATOM 756 C CA . ALA A 1 99 ? 19.480 0.567 -18.740 1.00 86.38 99 ALA A CA 1
ATOM 757 C C . ALA A 1 99 ? 20.038 -0.867 -18.894 1.00 86.38 99 ALA A C 1
ATOM 759 O O . ALA A 1 99 ? 20.458 -1.259 -19.981 1.00 86.38 99 ALA A O 1
ATOM 760 N N . GLY A 1 100 ? 20.048 -1.648 -17.808 1.00 84.94 100 GLY A N 1
ATOM 761 C CA . GLY A 1 100 ? 20.483 -3.045 -17.794 1.00 84.94 100 GLY A CA 1
ATOM 762 C C . GLY A 1 100 ? 19.413 -4.060 -18.202 1.00 84.94 100 GLY A C 1
ATOM 763 O O . GLY A 1 100 ? 19.725 -5.245 -18.224 1.00 84.94 100 GLY A O 1
ATOM 764 N N . ASN A 1 101 ? 18.180 -3.628 -18.509 1.00 87.81 101 ASN A N 1
ATOM 765 C CA . ASN A 1 101 ? 17.036 -4.507 -18.789 1.00 87.81 101 ASN A CA 1
ATOM 766 C C . ASN A 1 101 ? 16.809 -5.566 -17.697 1.00 87.81 101 ASN A C 1
ATOM 768 O O . ASN A 1 101 ? 16.533 -6.727 -17.991 1.00 87.81 101 ASN A O 1
ATOM 772 N N . ILE A 1 102 ? 16.939 -5.158 -16.434 1.00 91.44 102 ILE A N 1
ATOM 773 C CA . ILE A 1 102 ? 16.638 -6.016 -15.288 1.00 91.44 102 ILE A CA 1
ATOM 774 C C . ILE A 1 102 ? 15.155 -6.395 -15.342 1.00 91.44 102 ILE A C 1
ATOM 776 O O . ILE A 1 102 ? 14.302 -5.527 -15.554 1.00 91.44 102 ILE A O 1
ATOM 780 N N . GLU A 1 103 ? 14.854 -7.677 -15.148 1.00 92.50 103 GLU A N 1
ATOM 781 C CA . GLU A 1 103 ? 13.485 -8.180 -15.111 1.00 92.50 103 GLU A CA 1
ATOM 782 C C . GLU A 1 103 ? 12.785 -7.730 -13.825 1.00 92.50 103 GLU A C 1
ATOM 784 O O . GLU A 1 103 ? 13.247 -7.993 -12.716 1.00 92.50 103 GLU A O 1
ATOM 789 N N . ILE A 1 104 ? 11.656 -7.039 -13.981 1.00 94.44 104 ILE A N 1
ATOM 790 C CA . ILE A 1 104 ? 10.788 -6.657 -12.869 1.00 94.44 104 ILE A CA 1
ATOM 791 C C . ILE A 1 104 ? 9.720 -7.732 -12.703 1.00 94.44 104 ILE A C 1
ATOM 793 O O . ILE A 1 104 ? 8.930 -7.961 -13.616 1.00 94.44 104 ILE A O 1
ATOM 797 N N . VAL A 1 105 ? 9.669 -8.342 -11.522 1.00 94.75 105 VAL A N 1
ATOM 798 C CA . VAL A 1 105 ? 8.777 -9.473 -11.217 1.00 94.75 105 VAL A CA 1
ATOM 799 C C . VAL A 1 105 ? 7.577 -9.088 -10.357 1.00 94.75 105 VAL A C 1
ATOM 801 O O . VAL A 1 105 ? 6.617 -9.847 -10.260 1.00 94.75 105 VAL A O 1
ATOM 804 N N . ARG A 1 106 ? 7.610 -7.913 -9.720 1.00 94.88 106 ARG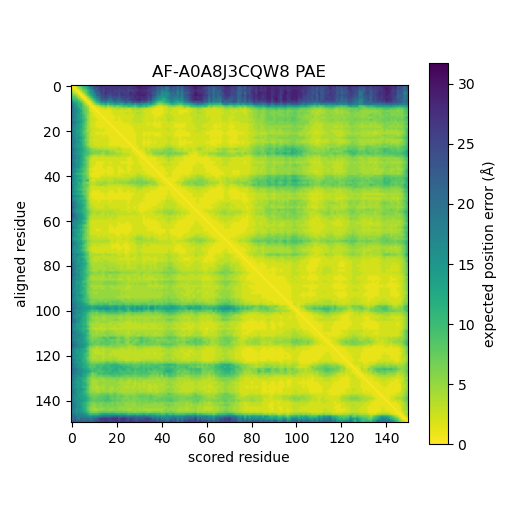 A N 1
ATOM 805 C CA . ARG A 1 106 ? 6.524 -7.419 -8.866 1.00 94.88 106 ARG A CA 1
ATOM 806 C C . ARG A 1 106 ? 6.517 -5.896 -8.839 1.00 94.88 106 ARG A C 1
ATOM 808 O O . ARG A 1 106 ? 7.577 -5.269 -8.774 1.00 94.88 106 ARG A O 1
ATOM 815 N N . VAL A 1 107 ? 5.320 -5.314 -8.858 1.00 96.50 107 VAL A N 1
ATOM 816 C CA . VAL A 1 107 ? 5.113 -3.877 -8.674 1.00 96.50 107 VAL A CA 1
ATOM 817 C C . VAL A 1 107 ? 4.120 -3.658 -7.545 1.00 96.50 107 VAL A C 1
ATOM 819 O O . VAL A 1 107 ? 3.028 -4.219 -7.556 1.00 96.50 107 VAL A O 1
ATOM 822 N N . VAL A 1 108 ? 4.501 -2.820 -6.588 1.00 95.88 108 VAL A N 1
ATOM 823 C CA . VAL A 1 108 ? 3.625 -2.389 -5.499 1.00 95.88 108 VAL A CA 1
ATOM 824 C C . VAL A 1 108 ? 3.339 -0.904 -5.667 1.00 95.88 108 VAL A C 1
ATOM 826 O O . VAL A 1 108 ? 4.264 -0.104 -5.794 1.00 95.88 108 VAL A O 1
ATOM 829 N N . ALA A 1 109 ? 2.065 -0.528 -5.661 1.00 96.50 109 ALA A N 1
ATOM 830 C CA . ALA A 1 109 ? 1.631 0.859 -5.566 1.00 96.50 109 ALA A CA 1
ATOM 831 C C . ALA A 1 109 ? 1.291 1.180 -4.109 1.00 96.50 109 ALA A C 1
ATOM 833 O O . ALA A 1 109 ? 0.447 0.520 -3.509 1.00 96.50 109 ALA A O 1
ATOM 834 N N . ASN A 1 110 ? 1.955 2.183 -3.544 1.00 94.88 110 ASN A N 1
ATOM 835 C CA . ASN A 1 110 ? 1.811 2.585 -2.152 1.00 94.88 110 ASN A CA 1
ATOM 836 C C . ASN A 1 110 ? 1.223 3.997 -2.060 1.00 94.88 110 ASN A C 1
ATOM 838 O O . ASN A 1 110 ? 1.925 4.988 -2.294 1.00 94.88 110 ASN A O 1
ATOM 842 N N . ILE A 1 111 ? -0.057 4.084 -1.708 1.00 92.38 111 ILE A N 1
ATOM 843 C CA . ILE A 1 111 ? -0.750 5.356 -1.499 1.00 92.38 111 ILE A CA 1
ATOM 844 C C . ILE A 1 111 ? -0.311 5.925 -0.149 1.00 92.38 111 ILE A C 1
ATOM 846 O O . ILE A 1 111 ? -0.475 5.293 0.898 1.00 92.38 111 ILE A O 1
ATOM 850 N N . GLN A 1 112 ? 0.259 7.127 -0.180 1.00 89.25 112 GLN A N 1
ATOM 851 C CA . GLN A 1 112 ? 0.719 7.813 1.021 1.00 89.25 112 GLN A CA 1
ATOM 852 C C . GLN A 1 112 ? -0.467 8.369 1.831 1.00 89.25 112 GLN A C 1
ATOM 854 O O . GLN A 1 112 ? -1.535 8.617 1.269 1.00 89.25 112 GLN A O 1
ATOM 859 N N . PRO A 1 113 ? -0.298 8.638 3.142 1.00 83.69 113 PRO A N 1
ATOM 860 C CA . PRO A 1 113 ? -1.362 9.189 3.989 1.00 83.69 113 PRO A CA 1
ATOM 861 C C . PRO A 1 113 ? -1.985 10.500 3.504 1.00 83.69 113 PRO A C 1
ATOM 863 O O . PRO A 1 113 ? -3.057 10.867 3.977 1.00 83.69 113 PRO A O 1
ATOM 866 N N . ASP A 1 114 ? -1.286 11.246 2.644 1.00 86.69 114 ASP A N 1
ATOM 867 C CA . ASP A 1 114 ? -1.804 12.485 2.066 1.00 86.69 114 ASP A CA 1
ATOM 868 C C . ASP A 1 114 ? -2.933 12.230 1.052 1.00 86.69 114 ASP A C 1
ATOM 870 O O . ASP A 1 114 ? -3.736 13.127 0.821 1.00 86.69 114 ASP A O 1
ATOM 874 N N . GLY A 1 115 ? -3.032 11.017 0.499 1.00 85.25 115 GLY A N 1
ATOM 875 C CA . GLY A 1 115 ? -4.001 10.637 -0.527 1.00 85.25 115 GLY A CA 1
ATOM 876 C C . GLY A 1 115 ? -3.698 11.180 -1.928 1.00 85.25 115 GLY A C 1
ATOM 877 O O . GLY A 1 115 ? -4.454 10.896 -2.853 1.00 85.25 115 GLY A O 1
ATOM 878 N N . TYR A 1 116 ? -2.608 11.932 -2.101 1.00 92.00 116 TYR A N 1
ATOM 879 C CA . TYR A 1 116 ? -2.229 12.587 -3.361 1.00 92.00 116 TYR A CA 1
ATOM 880 C C . TYR A 1 116 ? -0.939 12.022 -3.953 1.00 92.00 116 TYR A C 1
ATOM 882 O O . TYR A 1 116 ? -0.699 12.152 -5.152 1.00 92.00 116 TYR A O 1
ATOM 890 N N . THR A 1 117 ? -0.113 11.383 -3.126 1.00 94.69 117 THR A N 1
ATOM 891 C CA . THR A 1 117 ? 1.161 10.807 -3.541 1.00 94.69 117 THR A CA 1
ATOM 892 C C . THR A 1 117 ? 1.061 9.289 -3.608 1.00 94.69 117 THR A C 1
ATOM 894 O O . THR A 1 117 ? 0.659 8.630 -2.645 1.00 94.69 117 THR A O 1
ATOM 897 N N . ILE A 1 118 ? 1.501 8.715 -4.728 1.00 96.31 118 ILE A N 1
ATOM 898 C CA . ILE A 1 118 ? 1.676 7.269 -4.881 1.00 96.31 118 ILE A CA 1
ATOM 899 C C . ILE A 1 118 ? 3.160 6.974 -5.062 1.00 96.31 118 ILE A C 1
ATOM 901 O O . ILE A 1 118 ? 3.811 7.519 -5.952 1.00 96.31 118 ILE A O 1
ATOM 905 N N . ILE A 1 119 ? 3.697 6.083 -4.234 1.00 96.56 119 ILE A N 1
ATOM 906 C CA . ILE A 1 119 ? 5.040 5.538 -4.406 1.00 96.56 119 ILE A CA 1
ATOM 907 C C . ILE A 1 119 ? 4.915 4.171 -5.067 1.00 96.56 119 ILE A C 1
ATOM 909 O O . ILE A 1 119 ? 4.372 3.239 -4.484 1.00 96.56 119 ILE A O 1
ATOM 913 N N . PHE A 1 120 ? 5.444 4.043 -6.275 1.00 97.25 120 PHE A N 1
ATOM 914 C CA . PHE A 1 120 ? 5.579 2.768 -6.962 1.00 97.25 120 PHE A CA 1
ATOM 915 C C . PHE A 1 120 ? 6.920 2.135 -6.609 1.00 97.25 120 PHE A C 1
ATOM 917 O O . PHE A 1 120 ? 7.973 2.763 -6.735 1.00 97.25 120 PHE A O 1
ATOM 924 N N . GLU A 1 121 ? 6.878 0.884 -6.180 1.00 96.25 121 GLU A N 1
ATOM 925 C CA . GLU A 1 121 ? 8.031 0.080 -5.805 1.00 96.25 121 GLU A CA 1
ATOM 926 C C . GLU A 1 121 ? 8.160 -1.096 -6.775 1.00 96.25 121 GLU A C 1
ATOM 928 O O . GLU A 1 121 ? 7.245 -1.906 -6.913 1.00 96.25 121 GLU A O 1
ATOM 933 N N . PHE A 1 122 ? 9.296 -1.178 -7.466 1.00 95.94 122 PHE A N 1
ATOM 934 C CA . PHE A 1 122 ? 9.557 -2.184 -8.495 1.00 95.94 122 PHE A CA 1
ATOM 935 C C . PHE A 1 122 ? 10.593 -3.171 -7.984 1.00 95.94 122 PHE A C 1
ATOM 937 O O . PHE A 1 122 ? 11.720 -2.777 -7.677 1.00 95.94 122 PHE A O 1
ATOM 944 N N . PHE A 1 123 ? 10.228 -4.445 -7.909 1.00 94.38 123 PHE A N 1
ATOM 945 C CA . PHE A 1 123 ? 11.082 -5.510 -7.396 1.00 94.38 123 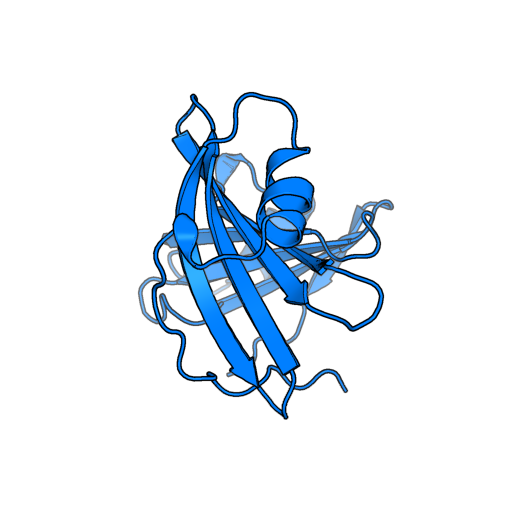PHE A CA 1
ATOM 946 C C . PHE A 1 123 ? 11.603 -6.348 -8.553 1.00 94.38 123 PHE A C 1
ATOM 948 O O . PHE A 1 123 ? 10.848 -6.724 -9.452 1.00 94.38 123 PHE A O 1
ATOM 955 N N . ALA A 1 124 ? 12.897 -6.631 -8.510 1.00 92.94 124 ALA A N 1
ATOM 956 C CA . ALA A 1 124 ? 13.565 -7.473 -9.485 1.00 92.94 124 ALA A CA 1
ATOM 957 C C . ALA A 1 124 ? 13.754 -8.891 -8.932 1.00 92.94 124 ALA A C 1
ATOM 959 O O . ALA A 1 124 ? 13.793 -9.067 -7.709 1.00 92.94 124 ALA A O 1
ATOM 960 N N . ASP A 1 125 ? 13.864 -9.885 -9.814 1.00 89.44 125 ASP A N 1
ATOM 961 C CA . ASP A 1 125 ? 13.964 -11.300 -9.422 1.00 89.44 125 ASP A CA 1
ATOM 962 C C . ASP A 1 125 ? 15.172 -11.568 -8.514 1.00 89.44 125 ASP A C 1
ATOM 964 O O . ASP A 1 125 ? 15.084 -12.307 -7.535 1.00 89.44 125 ASP A O 1
ATOM 968 N N . GLU A 1 126 ? 16.296 -10.885 -8.755 1.00 87.06 126 GLU A N 1
ATOM 969 C CA . GLU A 1 126 ? 17.498 -11.030 -7.935 1.00 87.06 126 GLU A CA 1
ATOM 970 C C . GLU A 1 126 ? 17.349 -10.456 -6.516 1.00 87.06 126 GLU A C 1
ATOM 972 O O . GLU A 1 126 ? 18.173 -10.733 -5.639 1.00 87.06 126 GLU A O 1
ATOM 977 N N . ARG A 1 127 ? 16.320 -9.631 -6.275 1.00 81.50 127 ARG A N 1
ATOM 978 C CA . ARG A 1 127 ? 16.079 -8.969 -4.988 1.00 81.50 127 ARG A CA 1
ATOM 979 C C . ARG A 1 127 ? 14.576 -8.799 -4.714 1.00 81.50 127 ARG A C 1
ATOM 981 O O . ARG A 1 127 ? 14.092 -7.674 -4.596 1.00 81.50 127 ARG A O 1
ATOM 988 N N . PRO A 1 128 ? 13.824 -9.891 -4.503 1.00 81.00 128 PRO A N 1
ATOM 989 C CA . PRO A 1 128 ? 12.362 -9.839 -4.438 1.00 81.00 128 PRO A CA 1
ATOM 990 C C . PRO A 1 128 ? 11.826 -9.192 -3.150 1.00 81.00 128 PRO A C 1
ATOM 992 O O . PRO A 1 128 ? 10.643 -8.875 -3.061 1.00 81.00 128 PRO A O 1
ATOM 995 N N . LEU A 1 129 ? 12.686 -8.988 -2.144 1.00 82.56 129 LEU A N 1
ATOM 996 C CA . LEU A 1 129 ? 12.319 -8.414 -0.843 1.00 82.56 129 LEU A CA 1
ATOM 997 C C . LEU A 1 129 ? 12.642 -6.922 -0.703 1.00 82.56 129 LEU A C 1
ATOM 999 O O . LEU A 1 129 ? 12.218 -6.302 0.269 1.00 82.56 129 LEU A O 1
ATOM 1003 N N . HIS A 1 130 ? 13.389 -6.334 -1.641 1.00 87.19 130 HIS A N 1
ATOM 1004 C CA . HIS A 1 130 ? 13.719 -4.911 -1.599 1.00 87.19 130 HIS A CA 1
ATOM 1005 C C . HIS A 1 130 ? 13.524 -4.294 -2.979 1.00 87.19 130 HIS A C 1
ATOM 1007 O O . HIS A 1 130 ? 14.046 -4.835 -3.956 1.00 87.19 130 HIS A O 1
ATOM 1013 N N . PRO A 1 131 ? 12.836 -3.149 -3.079 1.00 92.50 131 PRO A N 1
ATOM 1014 C CA . PRO A 1 131 ? 12.592 -2.542 -4.371 1.00 92.50 131 PRO A CA 1
ATOM 1015 C C . PRO A 1 131 ? 13.910 -2.139 -5.025 1.00 92.50 131 PRO A C 1
ATOM 1017 O O . PRO A 1 131 ? 14.765 -1.508 -4.404 1.00 92.50 131 PRO A O 1
ATOM 1020 N N . ARG A 1 132 ? 14.058 -2.500 -6.298 1.00 93.25 132 ARG A N 1
ATOM 1021 C CA . ARG A 1 132 ? 15.165 -2.089 -7.159 1.00 93.25 132 ARG A CA 1
ATOM 1022 C C . ARG A 1 132 ? 15.029 -0.627 -7.571 1.00 93.25 132 ARG A C 1
ATOM 1024 O O . ARG A 1 132 ? 16.038 0.074 -7.661 1.00 93.25 132 ARG A O 1
ATOM 1031 N N . PHE A 1 133 ? 13.791 -0.198 -7.816 1.00 95.19 133 PHE A N 1
ATOM 1032 C CA . PHE A 1 133 ? 13.434 1.172 -8.166 1.00 95.19 133 PHE A CA 1
ATOM 1033 C C . PHE A 1 133 ? 12.251 1.636 -7.325 1.00 95.19 133 PHE A C 1
ATOM 1035 O O . PHE A 1 133 ? 11.341 0.860 -7.027 1.00 95.19 133 PHE A O 1
ATOM 1042 N N . LYS A 1 134 ? 12.260 2.922 -6.976 1.00 96.56 134 LYS A N 1
ATOM 1043 C CA . LYS A 1 134 ? 11.150 3.597 -6.311 1.00 96.56 134 LYS A CA 1
ATOM 1044 C C . LYS A 1 134 ? 10.824 4.873 -7.064 1.00 96.56 134 LYS A C 1
ATOM 1046 O O . LYS A 1 134 ? 11.727 5.656 -7.354 1.00 96.56 134 LYS A O 1
ATOM 1051 N N . VAL A 1 135 ? 9.551 5.086 -7.361 1.00 97.69 135 VAL A N 1
ATOM 1052 C CA . VAL A 1 135 ? 9.096 6.245 -8.128 1.00 97.69 135 VAL A CA 1
ATOM 1053 C C . VAL A 1 135 ? 7.922 6.885 -7.417 1.00 97.69 135 VAL A C 1
ATOM 1055 O O . VAL A 1 135 ? 6.920 6.227 -7.170 1.00 97.69 135 VAL A O 1
ATOM 1058 N N . SER A 1 136 ? 8.052 8.161 -7.080 1.00 97.50 136 SER A N 1
ATOM 1059 C CA . SER A 1 136 ? 6.950 8.969 -6.572 1.00 97.50 136 SER A CA 1
ATOM 1060 C C . SER A 1 136 ? 6.181 9.567 -7.742 1.00 97.50 136 SER A C 1
ATOM 1062 O O . SER A 1 136 ? 6.800 10.109 -8.659 1.00 97.50 136 SER A O 1
ATOM 1064 N N . LEU A 1 137 ? 4.856 9.501 -7.681 1.00 97.94 137 LEU A N 1
ATOM 1065 C CA . LEU A 1 137 ? 3.927 10.185 -8.572 1.00 97.94 137 LEU A CA 1
ATOM 1066 C C . LEU A 1 137 ? 3.021 11.088 -7.730 1.00 97.94 137 LEU A C 1
ATOM 1068 O O . LEU A 1 137 ? 2.375 10.597 -6.803 1.00 97.94 137 LEU A O 1
ATOM 1072 N N . SER A 1 138 ? 2.987 12.382 -8.042 1.00 96.69 138 SER A N 1
ATOM 1073 C CA . SER A 1 138 ? 2.035 13.330 -7.449 1.00 96.69 138 SER A CA 1
ATOM 1074 C C . SER A 1 138 ? 0.710 13.379 -8.222 1.00 96.69 138 SER A C 1
ATOM 1076 O O . SER A 1 138 ? 0.605 12.916 -9.361 1.00 96.69 138 SER A O 1
ATOM 1078 N N . ASP A 1 139 ? -0.280 14.048 -7.638 1.00 93.44 139 ASP A N 1
ATOM 1079 C CA . ASP A 1 139 ? -1.559 14.402 -8.262 1.00 93.44 139 ASP A CA 1
ATOM 1080 C C . ASP A 1 139 ? -1.420 15.331 -9.487 1.00 93.44 139 ASP A C 1
ATOM 1082 O O . ASP A 1 139 ? -2.281 15.346 -10.368 1.00 93.44 139 ASP A O 1
ATOM 1086 N N . THR A 1 140 ? -0.312 16.068 -9.589 1.00 95.12 140 THR A N 1
ATOM 1087 C CA . THR A 1 140 ? 0.044 16.909 -10.744 1.00 95.12 140 THR A CA 1
ATOM 1088 C C . THR A 1 140 ? 0.805 16.161 -11.846 1.00 95.12 140 THR A C 1
ATOM 1090 O O . THR A 1 140 ? 1.251 16.787 -12.809 1.00 95.12 140 THR A O 1
ATOM 1093 N N . ASN A 1 141 ? 0.927 14.831 -11.745 1.00 93.62 141 ASN A N 1
ATOM 1094 C CA . ASN A 1 141 ? 1.751 13.972 -12.606 1.00 93.62 141 ASN A CA 1
ATOM 1095 C C . ASN A 1 141 ? 3.256 14.287 -12.562 1.00 93.62 141 ASN A C 1
ATOM 1097 O O . ASN A 1 141 ? 3.991 13.961 -13.499 1.00 93.62 141 ASN A O 1
ATOM 1101 N N . GLU A 1 142 ? 3.738 14.907 -11.484 1.00 96.88 142 GLU A N 1
ATOM 1102 C CA . GLU A 1 142 ? 5.172 15.032 -11.251 1.00 96.88 142 GLU A CA 1
ATOM 1103 C C . GLU A 1 142 ? 5.743 13.658 -10.894 1.00 96.88 142 GLU A C 1
ATOM 1105 O O . GLU A 1 142 ? 5.229 12.963 -10.016 1.00 96.88 142 GLU A O 1
ATOM 1110 N N . VAL A 1 143 ? 6.813 13.267 -11.590 1.00 97.44 143 VAL A N 1
ATOM 1111 C CA . VAL A 1 143 ? 7.486 11.981 -11.403 1.00 97.44 143 VAL A CA 1
ATOM 1112 C C . VAL A 1 143 ? 8.871 12.210 -10.821 1.00 97.44 143 VAL A C 1
ATOM 1114 O O . VAL A 1 143 ? 9.703 12.889 -11.425 1.00 97.44 143 VAL A O 1
ATOM 1117 N N . VAL A 1 144 ? 9.144 11.587 -9.676 1.00 97.25 144 VAL A N 1
ATOM 1118 C CA . VAL A 1 144 ? 10.442 11.675 -8.998 1.00 97.25 144 VAL A CA 1
ATOM 1119 C C . VAL A 1 144 ? 10.991 10.276 -8.744 1.00 97.25 144 VAL A C 1
ATOM 1121 O O . VAL A 1 144 ? 10.380 9.475 -8.037 1.00 97.25 144 VAL A O 1
ATOM 1124 N N . MET A 1 145 ? 12.179 9.990 -9.283 1.00 96.31 145 MET A N 1
ATOM 1125 C CA . MET A 1 145 ? 12.946 8.801 -8.902 1.00 96.31 145 MET A CA 1
ATOM 1126 C C . MET A 1 145 ? 13.447 8.972 -7.469 1.00 96.31 145 MET A C 1
ATOM 1128 O O . MET A 1 145 ? 14.206 9.894 -7.167 1.00 96.31 145 MET A O 1
ATOM 1132 N N . LEU A 1 146 ? 13.019 8.083 -6.581 1.00 94.88 146 LEU A N 1
ATOM 1133 C CA . LEU A 1 146 ? 13.459 8.071 -5.195 1.00 94.88 146 LEU A CA 1
ATOM 1134 C C . LEU A 1 146 ? 14.709 7.192 -5.054 1.00 94.88 146 LEU A C 1
ATOM 1136 O O . LEU A 1 146 ? 14.848 6.195 -5.768 1.00 94.88 146 LEU A O 1
ATOM 1140 N N . PRO A 1 147 ? 15.614 7.511 -4.113 1.00 85.75 147 PRO A N 1
ATOM 1141 C CA . PRO A 1 147 ? 16.764 6.663 -3.849 1.00 85.75 147 PRO A CA 1
ATOM 1142 C C . PRO A 1 147 ? 16.301 5.268 -3.415 1.00 85.75 147 PRO A C 1
ATOM 1144 O O . PRO A 1 147 ? 15.540 5.114 -2.456 1.00 85.75 147 PRO A O 1
ATOM 1147 N N . SER A 1 148 ? 16.790 4.245 -4.116 1.00 68.94 148 SER A N 1
ATOM 1148 C CA . SER A 1 148 ? 16.691 2.864 -3.652 1.00 68.94 148 SER A CA 1
ATOM 1149 C C . SER A 1 148 ? 17.548 2.732 -2.395 1.00 68.94 148 SER A C 1
ATOM 1151 O O . SER A 1 148 ? 18.738 3.045 -2.436 1.00 68.94 148 SER A O 1
ATOM 1153 N N . GLN A 1 149 ? 16.974 2.275 -1.280 1.00 57.00 149 GLN A N 1
ATOM 1154 C CA . GLN A 1 149 ? 17.785 1.898 -0.121 1.00 57.00 149 GLN A CA 1
ATOM 1155 C C . GLN A 1 149 ? 18.503 0.590 -0.486 1.00 57.00 149 GLN A C 1
ATOM 1157 O O . GLN A 1 149 ? 17.889 -0.475 -0.577 1.00 57.00 149 GLN A O 1
ATOM 1162 N N . LEU A 1 150 ? 19.776 0.715 -0.869 1.00 46.94 150 LEU A N 1
ATOM 1163 C CA . LEU A 1 150 ? 20.676 -0.411 -1.110 1.00 46.94 150 LEU A CA 1
ATOM 1164 C C . LEU A 1 150 ? 21.065 -1.044 0.221 1.00 46.94 150 LEU A C 1
ATOM 1166 O O . LEU A 1 150 ? 21.495 -0.294 1.122 1.00 46.94 150 LEU A O 1
#

Nearest PDB structures (foldseek):
  3u1w-assembly2_C  TM=6.720E-01  e=3.474E-03  Parabacteroides distasonis ATCC 8503
  1yqf-assembly2_E  TM=4.720E-01  e=8.135E-01  Leishmania major
  1yqf-assembly1_C  TM=3.928E-01  e=1.108E+00  Leishmania major
  6s6z-assembly1_A  TM=2.884E-01  e=1.951E+00  Thermotoga maritima MSB8
  8t7e-assembly1_B  TM=3.480E-01  e=7.439E+00  Homo sapiens

Radius of gyration: 16.3 Å; Cα contacts (8 Å, |Δi|>4): 284; chains: 1; bounding box: 37×31×41 Å

Sequence (150 aa):
MIKQSSTASATKVDLSDVPESVIGVVMDRPGGFKIKYVLRKNHEGQVYYDVGGAYPDGLQVEVDVLLTESGPKILQEQTDIDWVHVPSVVSEAVKKENAGNIEIVRVVANIQPDGYTIIFEFFADERPLHPRFKVSLSDTNEVVMLPSQL

Secondary structure (DSSP, 8-state):
----------EEE-GGGS-HHHHHHHHT-SS--EEEEEEEEEETTEEEEEEEEE-TT--EEEEEEEEETTEEEEEEEEEEE-GGGS-HHHHHHHHHH-TT-PPEEEEEEEE-TTSS-EEEEEEETT-TTS-SEEEEE-TT--EEEEPP--

Organism: NCBI:txid1479486

pLDDT: mean 90.25, std 14.04, range [27.52, 98.06]

Mean predicted aligned error: 5.62 Å

Solvent-accessible surface area (backbone atoms only — not comparable to full-atom values): 8646 Å² total; per-residue (Å²): 134,85,72,84,72,74,86,42,72,64,41,81,50,58,76,89,76,47,60,64,64,54,53,48,70,63,62,71,52,76,81,67,63,40,83,74,49,36,30,43,29,58,52,98,92,39,45,34,35,40,42,30,27,32,32,85,89,62,52,38,38,37,35,35,30,40,54,49,97,94,43,62,40,75,58,37,41,37,32,61,45,60,75,89,74,49,56,65,76,57,51,50,53,51,54,66,70,41,77,81,69,73,59,72,74,46,36,35,43,30,40,39,75,82,75,47,40,36,37,38,33,34,15,24,74,96,37,75,89,50,48,68,42,32,37,38,34,41,79,86,70,49,76,43,83,46,86,51,85,124